Protein AF-A0A7V9KEB2-F1 (afdb_monomer)

Mean predicted aligned error: 4.87 Å

Structure (mmCIF, N/CA/C/O backbone):
data_AF-A0A7V9KEB2-F1
#
_entry.id   AF-A0A7V9KEB2-F1
#
loop_
_atom_site.group_PDB
_atom_site.id
_atom_site.type_symbol
_atom_site.label_atom_id
_atom_site.label_alt_id
_atom_site.label_comp_id
_atom_site.label_asym_id
_atom_site.label_entity_id
_atom_site.label_seq_id
_atom_site.pdbx_PDB_ins_code
_atom_site.Cartn_x
_atom_site.Cartn_y
_atom_site.Cartn_z
_atom_site.occupancy
_atom_site.B_iso_or_equiv
_atom_site.auth_seq_id
_atom_site.auth_comp_id
_atom_site.auth_asym_id
_atom_site.auth_atom_id
_atom_site.pdbx_PDB_model_num
ATOM 1 N N . GLU A 1 1 ? 13.782 22.027 -12.013 1.00 59.22 1 GLU A N 1
ATOM 2 C CA . GLU A 1 1 ? 15.088 21.440 -11.642 1.00 59.22 1 GLU A CA 1
ATOM 3 C C . GLU A 1 1 ? 15.335 20.198 -12.502 1.00 59.22 1 GLU A C 1
ATOM 5 O O . GLU A 1 1 ? 14.365 19.524 -12.833 1.00 59.22 1 GLU A O 1
ATOM 10 N N . ARG A 1 2 ? 16.565 19.934 -12.967 1.00 80.44 2 ARG A N 1
ATOM 11 C CA . ARG A 1 2 ? 16.878 18.782 -13.841 1.00 80.44 2 ARG A CA 1
ATOM 12 C C . ARG A 1 2 ? 17.439 17.639 -12.989 1.00 80.44 2 ARG A C 1
ATOM 14 O O . ARG A 1 2 ? 18.414 17.847 -12.279 1.00 80.44 2 ARG A O 1
ATOM 21 N N . VAL A 1 3 ? 16.846 16.445 -13.081 1.00 88.69 3 VAL A N 1
ATOM 22 C CA . VAL A 1 3 ? 17.313 15.244 -12.361 1.00 88.69 3 VAL A CA 1
ATOM 23 C C . VAL A 1 3 ? 18.681 14.809 -12.894 1.00 88.69 3 VAL A C 1
ATOM 25 O O . VAL A 1 3 ? 18.835 14.612 -14.102 1.00 88.69 3 VAL A O 1
ATOM 28 N N . VAL A 1 4 ? 19.654 14.640 -11.995 1.00 90.44 4 VAL A N 1
ATOM 29 C CA . VAL A 1 4 ? 21.016 14.179 -12.307 1.00 90.44 4 VAL A CA 1
ATOM 30 C C . VAL A 1 4 ? 21.112 12.658 -12.101 1.00 90.44 4 VAL A C 1
ATOM 32 O O . VAL A 1 4 ? 20.877 12.196 -10.984 1.00 90.44 4 VAL A O 1
ATOM 35 N N . PRO A 1 5 ? 21.478 11.860 -13.126 1.00 91.25 5 PRO A N 1
ATOM 36 C CA . PRO A 1 5 ? 21.640 10.406 -13.000 1.00 91.25 5 PRO A CA 1
ATOM 37 C C . PRO A 1 5 ? 22.916 9.986 -12.244 1.00 91.25 5 PRO A C 1
ATOM 39 O O . PRO A 1 5 ? 23.870 9.477 -12.826 1.00 91.25 5 PRO A O 1
ATOM 42 N N . ALA A 1 6 ? 22.949 10.213 -10.929 1.00 89.81 6 ALA A N 1
ATOM 43 C CA . ALA A 1 6 ? 24.150 10.037 -10.103 1.00 89.81 6 ALA A CA 1
ATOM 44 C C . ALA A 1 6 ? 24.626 8.577 -9.943 1.00 89.81 6 ALA A C 1
ATOM 46 O O . ALA A 1 6 ? 25.794 8.352 -9.642 1.00 89.81 6 ALA A O 1
ATOM 47 N N . ALA A 1 7 ? 23.742 7.596 -10.147 1.00 89.25 7 ALA A N 1
ATOM 48 C CA . ALA A 1 7 ? 24.037 6.167 -9.990 1.00 89.25 7 ALA A CA 1
ATOM 49 C C . ALA A 1 7 ? 23.917 5.369 -11.304 1.00 89.25 7 ALA A C 1
ATOM 51 O O . ALA A 1 7 ? 23.811 4.147 -11.273 1.00 89.25 7 ALA A O 1
ATOM 52 N N . ALA A 1 8 ? 23.902 6.039 -12.460 1.00 88.06 8 ALA A N 1
ATOM 53 C CA . ALA A 1 8 ? 23.670 5.388 -13.747 1.00 88.06 8 ALA A CA 1
ATOM 54 C C . ALA A 1 8 ? 24.763 4.352 -14.087 1.00 88.06 8 ALA A C 1
ATOM 56 O O . ALA A 1 8 ? 25.954 4.667 -14.108 1.00 88.06 8 ALA A O 1
ATOM 57 N N . GLY A 1 9 ? 24.344 3.115 -14.375 1.00 88.31 9 GLY A N 1
ATOM 58 C CA . GLY A 1 9 ? 25.219 2.026 -14.829 1.00 88.31 9 GLY A CA 1
ATOM 59 C C . GLY A 1 9 ? 25.141 1.784 -16.340 1.00 88.31 9 GLY A C 1
ATOM 60 O O . GLY A 1 9 ? 24.475 2.514 -17.067 1.00 88.31 9 GLY A O 1
ATOM 61 N N . TRP A 1 10 ? 25.761 0.705 -16.830 1.00 90.50 10 TRP A N 1
ATOM 62 C CA . TRP A 1 10 ? 25.698 0.306 -18.251 1.00 90.50 10 TRP A CA 1
ATOM 63 C C . TRP A 1 10 ? 24.259 0.139 -18.775 1.00 90.50 10 TRP A C 1
ATOM 65 O O . TRP A 1 10 ? 23.988 0.408 -19.940 1.00 90.50 10 TRP A O 1
ATOM 75 N N . TYR A 1 11 ? 23.319 -0.250 -17.909 1.00 92.19 11 TYR A N 1
ATOM 76 C CA . TYR A 1 11 ? 21.907 -0.410 -18.262 1.00 92.19 11 TYR A CA 1
ATOM 77 C C . TYR A 1 11 ? 21.194 0.924 -18.554 1.00 92.19 11 TYR A C 1
ATOM 79 O O . TYR A 1 11 ? 20.233 0.965 -19.319 1.00 92.19 11 TYR A O 1
ATOM 87 N N . ALA A 1 12 ? 21.711 2.034 -18.018 1.00 94.00 12 ALA A N 1
ATOM 88 C CA . ALA A 1 12 ? 21.236 3.380 -18.329 1.00 94.00 12 ALA A CA 1
ATOM 89 C C . ALA A 1 12 ? 21.737 3.907 -19.682 1.00 94.00 12 ALA A C 1
ATOM 91 O O . ALA A 1 12 ? 21.352 5.007 -20.093 1.00 94.00 12 ALA A O 1
ATOM 92 N N . ALA A 1 13 ? 22.595 3.158 -20.383 1.00 93.38 13 ALA A N 1
ATOM 93 C CA . ALA A 1 13 ? 23.071 3.540 -21.702 1.00 93.38 13 ALA A CA 1
ATOM 94 C C . ALA A 1 13 ? 21.925 3.603 -22.730 1.00 93.38 13 ALA A C 1
ATOM 96 O O . ALA A 1 13 ? 20.926 2.878 -22.660 1.00 93.38 13 ALA A O 1
ATOM 97 N N . GLN A 1 14 ? 22.102 4.457 -23.739 1.00 93.88 14 GLN A N 1
ATOM 98 C CA . GLN A 1 14 ? 21.225 4.517 -24.907 1.00 93.88 14 GLN A CA 1
ATOM 99 C C . GLN A 1 14 ? 21.149 3.144 -25.589 1.00 93.88 14 GLN A C 1
ATOM 101 O O . GLN A 1 14 ? 20.055 2.675 -25.897 1.00 93.88 14 GLN A O 1
ATOM 106 N N . ASP A 1 15 ? 22.303 2.495 -25.750 1.00 91.69 15 ASP A N 1
ATOM 107 C CA . ASP A 1 15 ? 22.434 1.098 -26.155 1.00 91.69 15 ASP A CA 1
ATOM 108 C C . ASP A 1 15 ? 23.078 0.310 -25.010 1.00 91.69 15 ASP A C 1
ATOM 110 O O . ASP A 1 15 ? 24.263 0.465 -24.707 1.00 91.69 15 ASP A O 1
ATOM 114 N N . VAL A 1 16 ? 22.255 -0.518 -24.374 1.00 90.88 16 VAL A N 1
ATOM 115 C CA . VAL A 1 16 ? 22.571 -1.286 -23.169 1.00 90.88 16 VAL A CA 1
ATOM 116 C C . VAL A 1 16 ? 23.782 -2.205 -23.386 1.00 90.88 16 VAL A C 1
ATOM 118 O O . VAL A 1 16 ? 24.711 -2.204 -22.584 1.00 90.88 16 VAL A O 1
ATOM 121 N N . HIS A 1 17 ? 23.833 -2.939 -24.499 1.00 89.75 17 HIS A N 1
ATOM 122 C CA . HIS A 1 17 ? 24.892 -3.925 -24.751 1.00 89.75 17 HIS A CA 1
ATOM 123 C C . HIS A 1 17 ? 26.141 -3.321 -25.406 1.00 89.75 17 HIS A C 1
ATOM 125 O O . HIS A 1 17 ? 27.198 -3.949 -25.422 1.00 89.75 17 HIS A O 1
ATOM 131 N N . ARG A 1 18 ? 26.056 -2.088 -25.921 1.00 88.81 18 ARG A N 1
ATOM 132 C CA . ARG A 1 18 ? 27.229 -1.321 -26.381 1.00 88.81 18 ARG A CA 1
ATOM 133 C C . ARG A 1 18 ? 27.806 -0.390 -25.314 1.00 88.81 18 ARG A C 1
ATOM 135 O O . ARG A 1 18 ? 28.886 0.159 -25.513 1.00 88.81 18 ARG A O 1
ATOM 142 N N . GLY A 1 19 ? 27.108 -0.214 -24.192 1.00 86.06 19 GLY A N 1
ATOM 143 C CA . GLY A 1 19 ? 27.476 0.689 -23.099 1.00 86.06 19 GLY A CA 1
ATOM 144 C C . GLY A 1 19 ? 28.437 0.114 -22.055 1.00 86.06 19 GLY A C 1
ATOM 145 O O . GLY A 1 19 ? 28.686 0.780 -21.055 1.00 86.06 19 GLY A O 1
ATOM 146 N N . TYR A 1 20 ? 28.964 -1.100 -22.247 1.00 87.69 20 TYR A N 1
ATOM 147 C CA . TYR A 1 20 ? 29.818 -1.766 -21.253 1.00 87.69 20 TYR A CA 1
ATOM 148 C C . TYR A 1 20 ? 31.171 -1.088 -21.030 1.00 87.69 20 TYR A C 1
ATOM 150 O O . TYR A 1 20 ? 31.698 -1.120 -19.920 1.00 87.69 20 TYR A O 1
ATOM 158 N N . PHE A 1 21 ? 31.745 -0.500 -22.081 1.00 86.12 21 PHE A N 1
ATOM 159 C CA . PHE A 1 21 ? 33.124 -0.020 -22.074 1.00 86.12 21 PHE A CA 1
ATOM 160 C C . PHE A 1 21 ? 33.250 1.357 -22.728 1.00 86.12 21 PHE A C 1
ATOM 162 O O . PHE A 1 21 ? 32.509 1.693 -23.651 1.00 86.12 21 PHE A O 1
ATOM 169 N N . GLY A 1 22 ? 34.268 2.104 -22.294 1.00 81.56 22 GLY A N 1
ATOM 170 C CA . GLY A 1 22 ? 34.680 3.368 -22.902 1.00 81.56 22 GLY A CA 1
ATOM 171 C C . GLY A 1 22 ? 33.894 4.581 -22.384 1.00 81.56 22 GLY A C 1
ATOM 172 O O . GLY A 1 22 ? 32.684 4.662 -22.597 1.00 81.56 22 GLY A O 1
ATOM 173 N N . PRO A 1 23 ? 34.552 5.553 -21.726 1.00 85.00 23 PRO A N 1
ATOM 174 C CA . PRO A 1 23 ? 33.911 6.818 -21.394 1.00 85.00 23 PRO A CA 1
ATOM 175 C C . PRO A 1 23 ? 33.732 7.714 -22.641 1.00 85.00 23 PRO A C 1
ATOM 177 O O . PRO A 1 23 ? 34.499 7.594 -23.600 1.00 85.00 23 PRO A O 1
ATOM 180 N N . PRO A 1 24 ? 32.774 8.660 -22.617 1.00 86.81 24 PRO A N 1
ATOM 181 C CA . PRO A 1 24 ? 31.745 8.836 -21.589 1.00 86.81 24 PRO A CA 1
ATOM 182 C C . PRO A 1 24 ? 30.557 7.874 -21.783 1.00 86.81 24 PRO A C 1
ATOM 184 O O . PRO A 1 24 ? 30.235 7.476 -22.905 1.00 86.81 24 PRO A O 1
ATOM 187 N N . LEU A 1 25 ? 29.852 7.552 -20.691 1.00 87.94 25 LEU A N 1
ATOM 188 C CA . LEU A 1 25 ? 28.589 6.814 -20.760 1.00 87.94 25 LEU A CA 1
ATOM 189 C C . LEU A 1 25 ? 27.542 7.656 -21.506 1.00 87.94 25 LEU A C 1
ATOM 191 O O . LEU A 1 25 ? 27.142 8.730 -21.058 1.00 87.94 25 LEU A O 1
ATOM 195 N N . ARG A 1 26 ? 27.091 7.157 -22.658 1.00 92.12 26 ARG A N 1
ATOM 196 C CA . ARG A 1 26 ? 26.028 7.771 -23.462 1.00 92.12 26 ARG A CA 1
ATOM 197 C C . ARG A 1 26 ? 24.681 7.320 -22.914 1.00 92.12 26 ARG A C 1
ATOM 199 O O . ARG A 1 26 ? 24.209 6.246 -23.273 1.00 92.12 26 ARG A O 1
ATOM 206 N N . LEU A 1 27 ? 24.120 8.112 -22.005 1.00 93.19 27 LEU A N 1
ATOM 207 C CA . LEU A 1 27 ? 22.851 7.825 -21.336 1.00 93.19 27 LEU A CA 1
ATOM 208 C C . LEU A 1 27 ? 21.664 7.825 -22.305 1.00 93.19 27 LEU A C 1
ATOM 210 O O . LEU A 1 27 ? 21.682 8.525 -23.317 1.00 93.19 27 LEU A O 1
ATOM 214 N N . ALA A 1 28 ? 20.627 7.061 -21.965 1.00 94.44 28 ALA A N 1
ATOM 215 C CA . ALA A 1 28 ? 19.370 7.051 -22.699 1.00 94.44 28 ALA A CA 1
ATOM 216 C C . ALA A 1 28 ? 18.678 8.434 -22.700 1.00 94.44 28 ALA A C 1
ATOM 218 O O . ALA A 1 28 ? 18.780 9.194 -21.735 1.00 94.44 28 ALA A O 1
ATOM 219 N N . SER A 1 29 ? 17.925 8.760 -23.757 1.00 93.06 29 SER A N 1
ATOM 220 C CA . SER A 1 29 ? 17.073 9.966 -23.780 1.00 93.06 29 SER A CA 1
ATOM 221 C C . SER A 1 29 ? 15.927 9.894 -22.763 1.00 93.06 29 SER A C 1
ATOM 223 O O . SER A 1 29 ? 15.557 10.906 -22.164 1.00 93.06 29 SER A O 1
ATOM 225 N N . GLU A 1 30 ? 15.415 8.686 -22.519 1.00 91.94 30 GLU A N 1
ATOM 226 C CA . GLU A 1 30 ? 14.245 8.424 -21.677 1.00 91.94 30 GLU A CA 1
ATOM 227 C C . GLU A 1 30 ? 14.593 8.190 -20.202 1.00 91.94 30 GLU A C 1
ATOM 229 O O . GLU A 1 30 ? 15.753 8.261 -19.787 1.00 91.94 30 GLU A O 1
ATOM 234 N N . ALA A 1 31 ? 13.573 7.887 -19.393 1.00 92.38 31 ALA A N 1
ATOM 235 C CA . ALA A 1 31 ? 13.703 7.613 -17.962 1.00 92.38 31 ALA A CA 1
ATOM 236 C C . ALA A 1 31 ? 14.736 6.520 -17.629 1.00 92.38 31 ALA A C 1
ATOM 238 O O . ALA A 1 31 ? 15.370 6.617 -16.582 1.00 92.38 31 ALA A O 1
ATOM 239 N N . ARG A 1 32 ? 15.000 5.573 -18.550 1.00 91.38 32 ARG A N 1
ATOM 240 C CA . ARG A 1 32 ? 16.042 4.537 -18.402 1.00 91.38 32 ARG A CA 1
ATOM 241 C C . ARG A 1 32 ? 17.419 5.103 -18.054 1.00 91.38 32 ARG A C 1
ATOM 243 O O . ARG A 1 32 ? 18.216 4.413 -17.436 1.00 91.38 32 ARG A O 1
ATOM 250 N N . ARG A 1 33 ? 17.715 6.372 -18.366 1.00 93.50 33 ARG A N 1
ATOM 251 C CA . ARG A 1 33 ? 18.962 7.021 -17.919 1.00 93.50 33 ARG A CA 1
ATOM 252 C C . ARG A 1 33 ? 19.163 7.011 -16.401 1.00 93.50 33 ARG A C 1
ATOM 254 O O . ARG A 1 33 ? 20.279 7.245 -15.957 1.00 93.50 33 ARG A O 1
ATOM 261 N N . LEU A 1 34 ? 18.092 6.821 -15.630 1.00 92.12 34 LEU A N 1
ATOM 262 C CA . LEU A 1 34 ? 18.091 6.739 -14.170 1.00 92.12 34 LEU A CA 1
ATOM 263 C C . LEU A 1 34 ? 18.229 5.297 -13.656 1.00 92.12 34 LEU A C 1
ATOM 265 O O . LEU A 1 34 ? 18.380 5.110 -12.450 1.00 92.12 34 LEU A O 1
ATOM 269 N N . ASP A 1 35 ? 18.189 4.298 -14.540 1.00 90.75 35 ASP A N 1
ATOM 270 C CA . ASP A 1 35 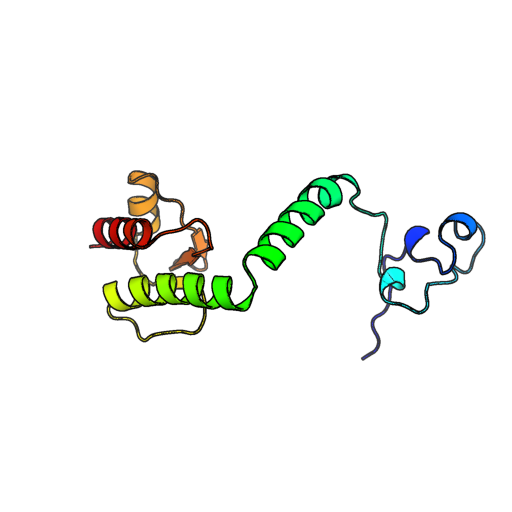? 18.243 2.895 -14.149 1.00 90.75 35 ASP A CA 1
ATOM 271 C C . ASP A 1 35 ? 19.661 2.467 -13.751 1.00 90.75 35 ASP A C 1
ATOM 273 O O . ASP A 1 35 ? 20.685 2.883 -14.303 1.00 90.75 35 ASP A O 1
ATOM 277 N N . THR A 1 36 ? 19.717 1.565 -12.783 1.00 87.88 36 THR A N 1
ATOM 278 C CA . THR A 1 36 ? 20.908 0.778 -12.461 1.00 87.88 36 THR A CA 1
ATOM 279 C C . THR A 1 36 ? 20.770 -0.606 -13.104 1.00 87.88 36 THR A C 1
ATOM 281 O O . THR A 1 36 ? 20.046 -0.778 -14.084 1.00 87.88 36 THR A O 1
ATOM 284 N N . SER A 1 37 ? 21.461 -1.624 -12.585 1.00 84.25 37 SER A N 1
ATOM 285 C CA . SER A 1 37 ? 21.156 -3.002 -12.977 1.00 84.25 37 SER A CA 1
ATOM 286 C C . SER A 1 37 ? 19.706 -3.350 -12.602 1.00 84.25 37 SER A C 1
ATOM 288 O O . SER A 1 37 ? 19.314 -3.097 -11.461 1.00 84.25 37 SER A O 1
ATOM 290 N N . PRO A 1 38 ? 18.921 -3.988 -13.487 1.00 83.06 38 PRO A N 1
ATOM 291 C CA . PRO A 1 38 ? 17.557 -4.381 -13.161 1.00 83.06 38 PRO A CA 1
ATOM 292 C C . PRO A 1 38 ? 17.509 -5.357 -11.988 1.00 83.06 38 PRO A C 1
ATOM 294 O O . PRO A 1 38 ? 18.314 -6.288 -11.896 1.00 83.06 38 PRO A O 1
ATOM 297 N N . ALA A 1 39 ? 16.505 -5.193 -11.131 1.00 88.25 39 ALA A N 1
ATOM 298 C CA . ALA A 1 39 ? 16.152 -6.164 -10.102 1.00 88.25 39 ALA A CA 1
ATOM 299 C C . ALA A 1 39 ? 15.378 -7.339 -10.730 1.00 88.25 39 ALA A C 1
ATOM 301 O O . ALA A 1 39 ? 14.180 -7.494 -10.508 1.00 88.25 39 ALA A O 1
ATOM 302 N N . TRP A 1 40 ? 16.051 -8.135 -11.570 1.00 87.19 40 TRP A N 1
ATOM 303 C CA . TRP A 1 40 ? 15.441 -9.171 -12.421 1.00 87.19 40 TRP A CA 1
ATOM 304 C C . TRP A 1 40 ? 14.446 -10.079 -11.690 1.00 87.19 40 TRP A C 1
ATOM 306 O O . TRP A 1 40 ? 13.346 -10.302 -12.184 1.00 87.19 40 TRP A O 1
ATOM 316 N N . PHE A 1 41 ? 14.798 -10.558 -10.494 1.00 91.00 41 PHE A N 1
ATOM 317 C CA . PHE A 1 41 ? 13.924 -11.443 -9.719 1.00 91.00 41 PHE A CA 1
ATOM 318 C C . PHE A 1 41 ? 12.671 -10.741 -9.185 1.00 91.00 41 PHE A C 1
ATOM 320 O O . PHE A 1 41 ? 11.616 -11.365 -9.117 1.00 91.00 41 PHE A O 1
ATOM 327 N N . SER A 1 42 ? 12.748 -9.446 -8.869 1.00 93.06 42 SER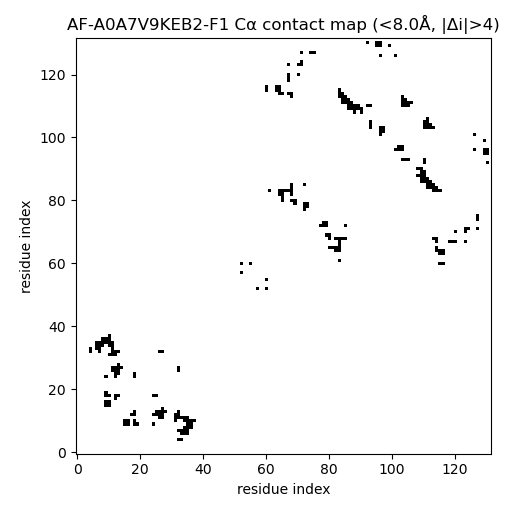 A N 1
ATOM 328 C CA . SER A 1 42 ? 11.579 -8.675 -8.436 1.00 93.06 42 SER A CA 1
ATOM 329 C C . SER A 1 42 ? 10.546 -8.559 -9.556 1.00 93.06 42 SER A C 1
ATOM 331 O O . SER A 1 42 ? 9.351 -8.676 -9.303 1.00 93.06 42 SER A O 1
ATOM 333 N N . TRP A 1 43 ? 10.994 -8.410 -10.808 1.00 90.69 43 TRP A N 1
ATOM 334 C CA . TRP A 1 43 ? 10.101 -8.279 -11.963 1.00 90.69 43 TRP A CA 1
ATOM 335 C C . TRP A 1 43 ? 9.220 -9.506 -12.207 1.00 90.69 43 TRP A C 1
ATOM 337 O O . TRP A 1 43 ? 8.093 -9.348 -12.675 1.00 90.69 43 TRP A O 1
ATOM 347 N N . VAL A 1 44 ? 9.691 -10.701 -11.834 1.00 93.75 44 VAL A N 1
ATOM 348 C CA . VAL A 1 44 ? 8.916 -11.948 -11.948 1.00 93.75 44 VAL A CA 1
ATOM 349 C C . VAL A 1 44 ? 7.649 -11.897 -11.089 1.00 93.75 44 VAL A C 1
ATOM 351 O O . VAL A 1 44 ? 6.610 -12.389 -11.515 1.00 93.75 44 VAL A O 1
ATOM 354 N N . GLY A 1 45 ? 7.713 -11.277 -9.906 1.00 94.44 45 GLY A N 1
ATOM 355 C CA . GLY A 1 45 ? 6.542 -11.062 -9.051 1.00 94.44 45 GLY A CA 1
ATOM 356 C C . GLY A 1 45 ? 5.737 -9.819 -9.435 1.00 94.44 45 GLY A C 1
ATOM 357 O O . GLY A 1 45 ? 4.510 -9.837 -9.377 1.00 94.44 45 GLY A O 1
ATOM 358 N N . THR A 1 46 ? 6.412 -8.746 -9.861 1.00 95.88 46 THR A N 1
ATOM 359 C CA . THR A 1 46 ? 5.759 -7.469 -10.186 1.00 95.88 46 THR A CA 1
ATOM 360 C C . THR A 1 46 ? 4.809 -7.579 -11.376 1.00 95.88 46 THR A C 1
ATOM 362 O O . THR A 1 46 ? 3.701 -7.059 -11.298 1.00 95.88 46 THR A O 1
ATOM 365 N N . ALA A 1 47 ? 5.208 -8.245 -12.465 1.00 95.62 47 ALA A N 1
ATOM 366 C CA . ALA A 1 47 ? 4.382 -8.340 -13.672 1.00 95.62 47 ALA A CA 1
ATOM 367 C C . ALA A 1 47 ? 2.980 -8.943 -13.411 1.00 95.62 47 ALA A C 1
ATOM 369 O O . ALA A 1 47 ? 1.996 -8.241 -13.646 1.00 95.62 47 ALA A O 1
ATOM 370 N N . PRO A 1 48 ? 2.839 -10.162 -12.846 1.00 96.81 48 PRO A N 1
ATOM 371 C CA . PRO A 1 48 ? 1.517 -10.731 -12.570 1.00 96.81 48 PRO A CA 1
ATOM 372 C C . PRO A 1 48 ? 0.734 -9.968 -11.489 1.00 96.81 48 PRO A C 1
ATOM 374 O O . PRO A 1 48 ? -0.497 -9.956 -11.519 1.00 96.81 48 PRO A O 1
ATOM 377 N N . ALA A 1 49 ? 1.414 -9.311 -10.540 1.00 96.38 49 ALA A N 1
ATOM 378 C CA . ALA A 1 49 ? 0.752 -8.456 -9.555 1.00 96.38 49 ALA A CA 1
ATOM 379 C C . ALA A 1 49 ? 0.113 -7.222 -10.215 1.00 96.38 49 ALA A C 1
ATOM 381 O O . ALA A 1 49 ? -1.039 -6.903 -9.924 1.00 96.38 49 ALA A O 1
ATOM 382 N N . LEU A 1 50 ? 0.820 -6.568 -11.144 1.00 97.50 50 LEU A N 1
ATOM 383 C CA . LEU A 1 50 ? 0.273 -5.455 -11.923 1.00 97.50 50 LEU A CA 1
ATOM 384 C C . LEU A 1 50 ? -0.873 -5.912 -12.828 1.00 97.50 50 LEU A C 1
ATOM 386 O O . LEU A 1 50 ? -1.892 -5.236 -12.888 1.00 97.50 50 LEU A O 1
ATOM 390 N N . GLU A 1 51 ? -0.767 -7.081 -13.463 1.00 97.94 51 GLU A N 1
ATOM 391 C CA . GLU A 1 51 ? -1.876 -7.647 -14.240 1.00 97.94 51 GLU A CA 1
ATOM 392 C C . GLU A 1 51 ? -3.132 -7.870 -13.386 1.00 97.94 51 GLU A C 1
ATOM 394 O O . GLU A 1 51 ? -4.244 -7.650 -13.860 1.00 97.94 51 GLU A O 1
ATOM 399 N N . LEU A 1 52 ? -2.987 -8.303 -12.128 1.00 97.81 52 LEU A N 1
ATOM 400 C CA . LEU A 1 52 ? -4.120 -8.426 -11.210 1.00 97.81 52 LEU A CA 1
ATOM 401 C C . LEU A 1 52 ? -4.732 -7.060 -10.880 1.00 97.81 52 LEU A C 1
ATOM 403 O O . LEU A 1 52 ? -5.953 -6.923 -10.947 1.00 97.81 52 LEU A O 1
ATOM 407 N N . VAL A 1 53 ? -3.901 -6.066 -10.556 1.00 97.94 53 VAL A N 1
ATOM 408 C CA . VAL A 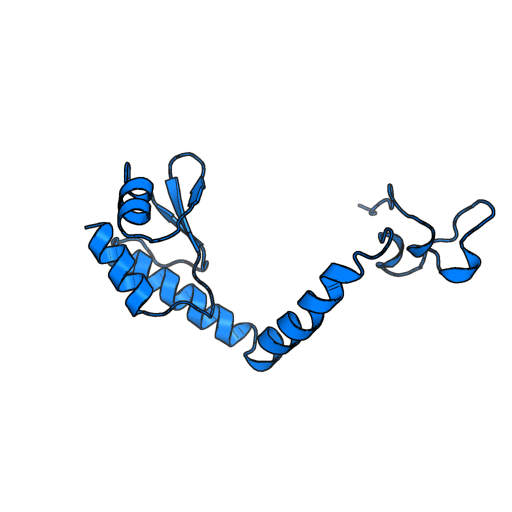1 53 ? -4.350 -4.693 -10.273 1.00 97.94 53 VAL A CA 1
ATOM 409 C C . VAL A 1 53 ? -5.091 -4.100 -11.473 1.00 97.94 53 VAL A C 1
ATOM 411 O O . VAL A 1 53 ? -6.167 -3.541 -11.293 1.00 97.94 53 VAL A O 1
ATOM 414 N N . GLU A 1 54 ? -4.576 -4.278 -12.690 1.00 98.06 54 GLU A N 1
ATOM 415 C CA . GLU A 1 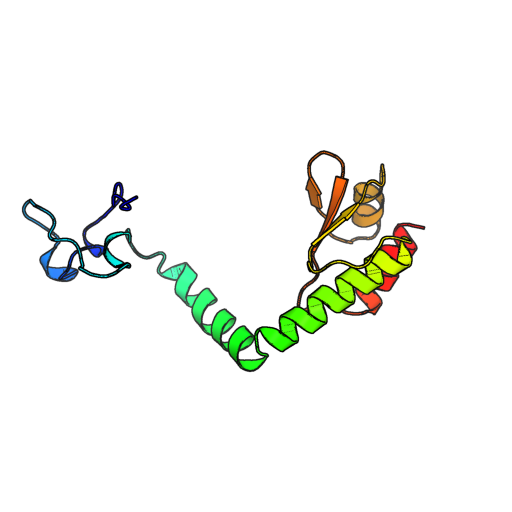54 ? -5.221 -3.822 -13.929 1.00 98.06 54 GLU A CA 1
ATOM 416 C C . GLU A 1 54 ? -6.546 -4.550 -14.200 1.00 98.06 54 GLU A C 1
ATOM 418 O O . GLU A 1 54 ? -7.524 -3.920 -14.594 1.00 98.06 54 GLU A O 1
ATOM 423 N N . ARG A 1 55 ? -6.619 -5.867 -13.943 1.00 98.38 55 ARG A N 1
ATOM 424 C CA . ARG A 1 55 ? -7.869 -6.635 -14.100 1.00 98.38 55 ARG A CA 1
ATOM 425 C C . ARG A 1 55 ? -8.969 -6.195 -13.134 1.00 98.38 55 ARG A C 1
ATOM 427 O O . ARG A 1 55 ? -10.132 -6.213 -13.523 1.00 98.38 55 ARG A O 1
ATOM 434 N N . ILE A 1 56 ? -8.623 -5.869 -11.888 1.00 98.25 56 ILE A N 1
ATOM 435 C CA . ILE A 1 56 ? -9.589 -5.367 -10.894 1.00 98.25 56 ILE A CA 1
ATOM 436 C C . ILE A 1 56 ? -9.927 -3.896 -11.185 1.00 98.25 56 ILE A C 1
ATOM 438 O O . ILE A 1 56 ? -11.085 -3.494 -11.110 1.00 98.25 56 ILE A O 1
ATOM 442 N N . GLY A 1 57 ? -8.916 -3.109 -11.553 1.00 98.31 57 GLY A N 1
ATOM 443 C CA . GLY A 1 57 ? -9.007 -1.684 -11.834 1.00 98.31 57 GLY A CA 1
ATOM 444 C C . GLY A 1 57 ? -8.661 -0.817 -10.621 1.00 98.31 57 GLY A C 1
ATOM 445 O O . GLY A 1 57 ? -9.212 -0.977 -9.532 1.00 98.31 57 GLY A O 1
ATOM 446 N N . VAL A 1 58 ? -7.784 0.171 -10.833 1.00 98.00 58 VAL A N 1
ATOM 447 C CA . VAL A 1 58 ? -7.361 1.135 -9.797 1.00 98.00 58 VAL A CA 1
ATOM 448 C C . VAL A 1 58 ? -8.542 1.873 -9.139 1.00 98.00 58 VAL A C 1
ATOM 450 O O . VAL A 1 58 ? -8.529 1.986 -7.914 1.00 98.00 58 VAL A O 1
ATOM 453 N N . PRO A 1 59 ? -9.581 2.339 -9.870 1.00 98.25 59 PRO A N 1
ATOM 454 C CA . PRO A 1 59 ? -10.722 3.008 -9.241 1.00 98.25 59 PRO A CA 1
ATOM 455 C C . PRO A 1 59 ? -11.516 2.101 -8.293 1.00 98.25 59 PRO A C 1
ATOM 457 O O . PRO A 1 59 ? -11.894 2.548 -7.215 1.00 98.25 59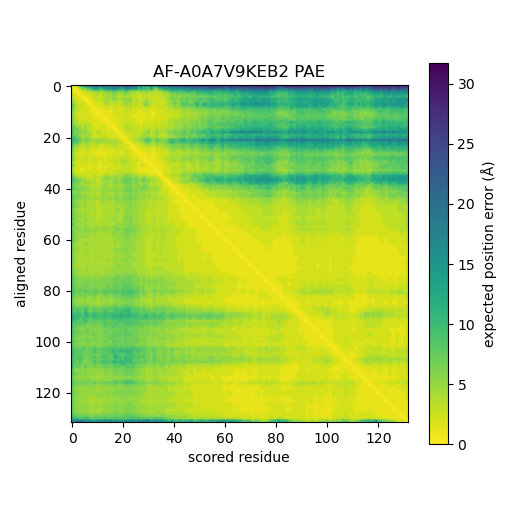 PRO A O 1
ATOM 460 N N . ALA A 1 60 ? -11.718 0.832 -8.663 1.00 98.44 60 ALA A N 1
ATOM 461 C CA . ALA A 1 60 ? -12.453 -0.129 -7.843 1.00 98.44 60 ALA A CA 1
ATOM 462 C C . ALA A 1 60 ? -11.685 -0.481 -6.560 1.00 98.44 60 ALA A C 1
ATOM 464 O O . ALA A 1 60 ? -12.266 -0.503 -5.478 1.00 98.44 60 ALA A O 1
ATOM 465 N N . ILE A 1 61 ? -10.364 -0.683 -6.668 1.00 98.50 61 ILE A N 1
ATOM 466 C CA . ILE A 1 61 ? -9.485 -0.887 -5.505 1.00 98.50 61 ILE A CA 1
ATOM 467 C C . ILE A 1 61 ? -9.539 0.332 -4.580 1.00 98.50 61 ILE A C 1
ATOM 469 O O . ILE A 1 61 ? -9.709 0.183 -3.376 1.00 98.50 61 ILE A O 1
ATOM 473 N N . HIS A 1 62 ? -9.437 1.542 -5.135 1.00 98.38 62 HIS A N 1
ATOM 474 C CA . HIS A 1 62 ? -9.496 2.771 -4.349 1.00 98.38 62 HIS A CA 1
ATOM 475 C C . HIS A 1 62 ? -10.826 2.916 -3.596 1.00 98.38 62 HIS A C 1
ATOM 477 O O . HIS A 1 62 ? -10.819 3.229 -2.407 1.00 98.38 62 HIS A O 1
ATOM 483 N N . GLU A 1 63 ? -11.959 2.704 -4.271 1.00 98.50 63 GLU A N 1
ATOM 484 C CA . GLU A 1 63 ? -13.286 2.780 -3.650 1.00 98.50 63 GLU A CA 1
ATOM 485 C C . GLU A 1 63 ? -13.431 1.780 -2.497 1.00 98.50 63 GLU A C 1
ATOM 487 O O . GLU A 1 63 ? -13.848 2.170 -1.405 1.00 98.50 63 GLU A O 1
ATOM 492 N N . HIS A 1 64 ? -13.018 0.527 -2.710 1.00 98.69 64 HIS A N 1
ATOM 493 C CA . HIS A 1 64 ? -13.034 -0.522 -1.688 1.00 98.69 64 HIS A CA 1
ATOM 494 C C . HIS A 1 64 ? -12.151 -0.168 -0.487 1.00 98.69 64 HIS A C 1
ATOM 496 O O . HIS A 1 64 ? -12.626 -0.101 0.646 1.00 98.69 64 HIS A O 1
ATOM 502 N N . ASP A 1 65 ? -10.876 0.132 -0.733 1.00 98.81 65 ASP A N 1
ATOM 503 C CA . ASP A 1 65 ? -9.881 0.363 0.315 1.00 98.81 65 ASP A CA 1
ATOM 504 C C . ASP A 1 65 ? -10.227 1.602 1.168 1.00 98.81 65 ASP A C 1
ATOM 506 O O . ASP A 1 65 ? -10.108 1.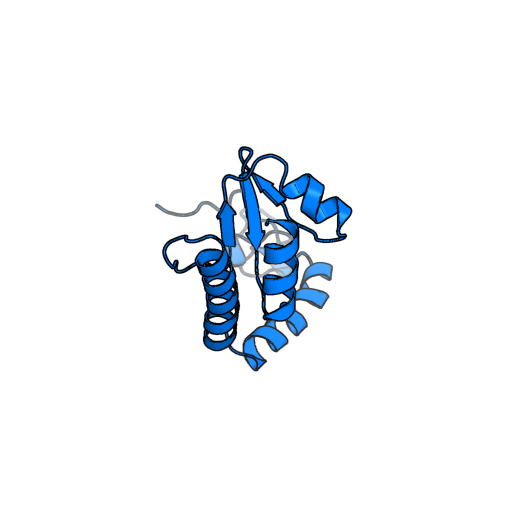585 2.399 1.00 98.81 65 ASP A O 1
ATOM 510 N N . VAL A 1 66 ? -10.698 2.684 0.533 1.00 98.75 66 VAL A N 1
ATOM 511 C CA . VAL A 1 66 ? -11.170 3.894 1.229 1.00 98.75 66 VAL A CA 1
ATOM 512 C C . VAL A 1 66 ? -12.510 3.645 1.931 1.00 98.75 66 VAL A C 1
ATOM 514 O O . VAL A 1 66 ? -12.731 4.184 3.018 1.00 98.75 66 VAL A O 1
ATOM 517 N N . GLY A 1 67 ? -13.386 2.810 1.368 1.00 98.75 67 GLY A N 1
ATOM 518 C CA . GLY A 1 67 ? -14.628 2.367 2.002 1.00 98.75 67 GLY A CA 1
ATOM 5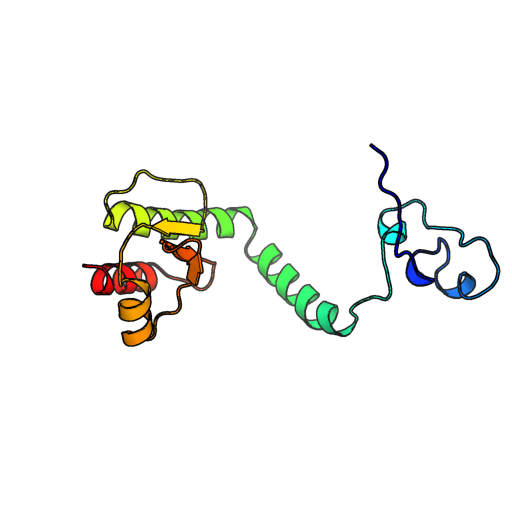19 C C . GLY A 1 67 ? -14.375 1.663 3.336 1.00 98.75 67 GLY A C 1
ATOM 520 O O . GLY A 1 67 ? -14.910 2.087 4.364 1.00 98.75 67 GLY A O 1
ATOM 521 N N . LEU A 1 68 ? -13.476 0.674 3.351 1.00 98.88 68 LEU A N 1
ATOM 522 C CA . LEU A 1 68 ? -13.053 -0.028 4.569 1.00 98.88 68 LEU A CA 1
ATOM 523 C C . LEU A 1 68 ? -12.431 0.926 5.596 1.00 98.88 68 LEU A C 1
ATOM 525 O O . LEU A 1 68 ? -12.777 0.902 6.782 1.00 98.88 68 LEU A O 1
ATOM 529 N N . ALA A 1 69 ? -11.551 1.824 5.145 1.00 98.81 69 ALA A N 1
ATOM 530 C CA . ALA A 1 69 ? -10.951 2.829 6.014 1.00 98.81 69 ALA A CA 1
ATOM 531 C C . ALA A 1 69 ? -12.004 3.748 6.644 1.00 98.81 69 ALA A C 1
ATOM 533 O O . ALA A 1 69 ? -11.920 4.055 7.834 1.00 98.81 69 ALA A O 1
ATOM 534 N N . ASN A 1 70 ? -13.010 4.167 5.879 1.00 98.75 70 ASN A N 1
ATOM 535 C CA . ASN A 1 70 ? -14.083 5.018 6.376 1.00 98.75 70 ASN A CA 1
ATOM 536 C C . ASN A 1 70 ? -15.062 4.274 7.290 1.00 98.75 70 ASN A C 1
ATOM 538 O O . ASN A 1 70 ? -15.509 4.872 8.267 1.00 98.75 70 ASN A O 1
ATOM 542 N N . ARG A 1 71 ? -15.316 2.976 7.072 1.00 98.69 71 ARG A N 1
ATOM 543 C CA . ARG A 1 71 ? -16.040 2.121 8.030 1.00 98.69 71 ARG A CA 1
ATOM 544 C C . ARG A 1 71 ? -15.312 2.069 9.374 1.00 98.69 71 ARG A C 1
ATOM 546 O O . ARG A 1 71 ? -15.913 2.332 10.413 1.00 98.69 71 ARG A O 1
ATOM 553 N N . PHE A 1 72 ? -14.000 1.826 9.351 1.00 98.56 72 PHE A N 1
ATOM 554 C CA . PHE A 1 72 ? -13.167 1.832 10.554 1.00 98.56 72 PHE A CA 1
ATOM 555 C C . PHE A 1 72 ? -13.177 3.198 11.260 1.00 98.56 72 PHE A C 1
ATOM 557 O O . PHE A 1 72 ? -13.318 3.274 12.479 1.00 98.56 72 PHE A O 1
ATOM 564 N N . ARG A 1 73 ? -13.061 4.296 10.500 1.00 98.50 73 ARG A N 1
ATOM 565 C CA . ARG A 1 73 ? -13.129 5.664 11.042 1.00 98.50 73 ARG A CA 1
ATOM 566 C C . ARG A 1 73 ? -14.482 5.951 11.680 1.00 98.50 73 ARG A C 1
ATOM 568 O O . ARG A 1 73 ? -14.503 6.478 12.787 1.00 98.50 73 ARG A O 1
ATOM 575 N N . ALA A 1 74 ? -15.578 5.562 11.033 1.00 98.38 74 ALA A N 1
ATOM 576 C CA . ALA A 1 74 ? -16.925 5.721 11.569 1.00 98.38 74 ALA A CA 1
ATOM 577 C C . ALA A 1 74 ? -17.107 4.954 12.888 1.00 98.38 74 ALA A C 1
ATOM 579 O O . ALA A 1 74 ? -17.627 5.521 13.844 1.00 98.38 74 ALA A O 1
ATOM 580 N N . GLY A 1 75 ? -16.600 3.718 12.978 1.00 97.81 75 GLY A N 1
ATOM 581 C CA . GLY A 1 75 ? -16.623 2.928 14.216 1.00 97.81 75 GLY A CA 1
ATOM 582 C C . GLY A 1 75 ? -15.829 3.539 15.380 1.00 97.81 75 GLY A C 1
ATOM 583 O O . GLY A 1 75 ? -16.076 3.204 16.533 1.00 97.81 75 GLY A O 1
ATOM 584 N N . LEU A 1 76 ? -14.902 4.458 15.094 1.00 96.69 76 LEU A N 1
ATOM 585 C CA . LEU A 1 76 ? -14.140 5.221 16.089 1.00 96.69 76 LEU A CA 1
ATOM 586 C C . LEU A 1 76 ? -14.602 6.682 16.221 1.00 96.69 76 LEU A C 1
ATOM 588 O O . LEU A 1 76 ? -13.889 7.485 16.822 1.00 96.69 76 LEU A O 1
ATOM 592 N N . GLU A 1 77 ? -15.751 7.034 15.638 1.00 97.06 77 GLU A N 1
ATOM 593 C CA . GLU A 1 77 ? -16.314 8.394 15.637 1.00 97.06 77 GLU A CA 1
ATOM 594 C C . GLU A 1 77 ? -15.370 9.454 15.032 1.00 97.06 77 GLU A C 1
ATOM 596 O O . GLU A 1 77 ? -15.356 10.624 15.417 1.00 97.06 77 GLU A O 1
ATOM 601 N N . LEU A 1 78 ? -14.561 9.050 14.052 1.00 96.81 78 LEU A N 1
ATOM 602 C CA . LEU A 1 78 ? -13.654 9.929 13.321 1.00 96.81 78 LEU A CA 1
ATOM 603 C C . LEU A 1 78 ? -14.322 10.454 12.036 1.00 96.81 78 LEU A C 1
ATOM 605 O O . LEU A 1 78 ? -15.058 9.713 11.381 1.00 96.81 78 LEU A O 1
ATOM 609 N N . PRO A 1 79 ? -14.019 11.693 11.595 1.00 97.88 79 PRO A N 1
ATOM 610 C CA . PRO A 1 79 ? -14.482 12.202 10.301 1.00 97.88 79 PRO A CA 1
ATOM 611 C C . PRO A 1 79 ? -14.020 11.304 9.155 1.00 97.88 79 PRO A C 1
ATOM 613 O O . PRO A 1 79 ? -12.924 10.754 9.243 1.00 97.88 79 PRO A O 1
ATOM 616 N N . ALA A 1 80 ? -14.774 11.204 8.061 1.00 98.06 80 ALA A N 1
ATOM 617 C CA . ALA A 1 80 ? -14.331 10.472 6.871 1.00 98.06 80 ALA A CA 1
ATOM 618 C C . ALA A 1 80 ? -13.025 11.053 6.282 1.00 98.06 80 ALA A C 1
ATOM 620 O O . ALA A 1 80 ? -12.678 12.211 6.525 1.00 98.06 80 ALA A O 1
ATOM 621 N N . GLY A 1 81 ? -12.291 10.240 5.526 1.00 97.38 81 GLY A N 1
ATOM 622 C CA . GLY A 1 81 ? -11.066 10.626 4.828 1.00 97.38 81 GLY A CA 1
ATOM 623 C C . GLY A 1 81 ? -10.975 10.026 3.424 1.00 97.38 81 GLY A C 1
ATOM 624 O O . GLY A 1 81 ? -11.848 9.274 2.994 1.00 97.38 81 GLY A O 1
ATOM 625 N N . ASP A 1 82 ? -9.891 10.359 2.730 1.00 97.44 82 ASP A N 1
ATOM 626 C CA . ASP A 1 82 ? -9.584 9.981 1.343 1.00 97.44 82 ASP A CA 1
ATOM 627 C C . ASP A 1 82 ? -8.392 9.009 1.244 1.00 97.44 82 ASP A C 1
ATOM 629 O O . ASP A 1 82 ? -7.757 8.875 0.201 1.00 97.44 82 ASP A O 1
ATOM 633 N N . SER A 1 83 ? -8.065 8.328 2.346 1.00 98.12 83 SER A N 1
ATOM 634 C CA . SER A 1 83 ? -6.930 7.412 2.430 1.00 98.12 83 SER A CA 1
ATOM 635 C C . SER A 1 83 ? -7.337 6.067 3.014 1.00 98.12 83 SER A C 1
ATOM 637 O O . SER A 1 83 ? -8.014 6.006 4.040 1.00 98.12 83 SER A O 1
ATOM 639 N N . ALA A 1 84 ? -6.816 4.994 2.417 1.00 98.25 84 ALA A N 1
ATOM 640 C CA . ALA A 1 84 ? -6.903 3.630 2.934 1.00 98.25 84 ALA A CA 1
ATOM 641 C C . ALA A 1 84 ? -6.072 3.396 4.216 1.00 98.25 84 ALA A C 1
ATOM 643 O O . ALA A 1 84 ? -6.102 2.318 4.812 1.00 98.25 84 ALA A O 1
ATOM 644 N N . ILE A 1 85 ? -5.282 4.388 4.643 1.00 98.44 85 ILE A N 1
ATOM 645 C CA . ILE A 1 85 ? -4.412 4.313 5.816 1.00 98.44 85 ILE A CA 1
ATOM 646 C C . ILE A 1 85 ? -4.983 5.208 6.913 1.00 98.44 85 ILE A C 1
ATOM 648 O O . ILE A 1 85 ? -5.130 6.416 6.734 1.00 98.44 85 ILE A O 1
ATOM 652 N N . VAL A 1 86 ? -5.241 4.634 8.088 1.00 98.00 86 VAL A N 1
ATOM 653 C CA . VAL A 1 86 ? -5.796 5.370 9.232 1.00 98.00 86 VAL A CA 1
ATOM 654 C C . VAL A 1 86 ? -4.790 5.378 10.375 1.00 98.00 86 VAL A C 1
ATOM 656 O O . VAL A 1 86 ? -4.273 4.336 10.769 1.00 98.00 86 VAL A O 1
ATOM 659 N N . SER A 1 87 ? -4.499 6.569 10.904 1.00 97.00 87 SER A N 1
ATOM 660 C CA . SER A 1 87 ? -3.645 6.769 12.079 1.00 97.00 87 SER A CA 1
ATOM 661 C C . SER A 1 87 ? -4.489 7.230 13.262 1.00 97.00 87 SER A C 1
ATOM 663 O O . SER A 1 87 ? -5.102 8.298 13.203 1.00 97.00 87 SER A O 1
ATOM 665 N N . VAL A 1 88 ? -4.512 6.447 14.338 1.00 95.12 88 VAL A N 1
ATOM 666 C CA . VAL A 1 88 ? -5.349 6.696 15.517 1.00 95.12 88 VAL A CA 1
ATOM 667 C C . VAL A 1 88 ? -4.516 6.760 16.791 1.00 95.12 88 VAL A C 1
ATOM 669 O O . VAL A 1 88 ? -3.570 5.995 16.991 1.00 95.12 88 VAL A O 1
ATOM 672 N N . ASP A 1 89 ? -4.877 7.703 17.657 1.00 94.69 89 ASP A N 1
ATOM 673 C CA . ASP A 1 89 ? -4.305 7.817 18.994 1.00 94.69 89 ASP A CA 1
ATOM 674 C C . ASP A 1 89 ? -5.076 6.914 19.952 1.00 94.69 89 ASP A C 1
ATOM 676 O O . ASP A 1 89 ? -6.134 7.278 20.462 1.00 94.69 89 ASP A O 1
ATOM 680 N N . ARG A 1 90 ? -4.592 5.692 20.139 1.00 91.19 90 ARG A N 1
ATOM 681 C CA . ARG A 1 90 ? -5.177 4.742 21.085 1.00 91.19 90 ARG A CA 1
ATOM 682 C C . ARG A 1 90 ? -4.043 3.994 21.785 1.00 91.19 90 ARG A C 1
ATOM 684 O O . ARG A 1 90 ? -3.546 3.000 21.246 1.00 91.19 90 ARG A O 1
ATOM 691 N N . PRO A 1 91 ? -3.615 4.456 22.972 1.00 91.06 91 PRO A N 1
ATOM 692 C CA . PRO A 1 91 ? -2.605 3.767 23.767 1.00 91.06 91 PRO A CA 1
ATOM 693 C C . PRO A 1 91 ? -2.959 2.288 23.986 1.00 91.06 91 PRO A C 1
ATOM 695 O O . PRO A 1 91 ? -4.122 1.940 24.199 1.00 91.06 91 PRO A O 1
ATOM 698 N N . GLY A 1 92 ? -1.963 1.406 23.874 1.00 92.38 92 GLY A N 1
ATOM 699 C CA . GLY A 1 92 ? -2.123 -0.045 24.044 1.00 92.38 92 GLY A CA 1
ATOM 700 C C . GLY A 1 92 ? -2.932 -0.759 22.951 1.00 92.38 92 GLY A C 1
ATOM 701 O O . GLY A 1 92 ? -3.139 -1.965 23.039 1.00 92.38 92 GLY A O 1
ATOM 702 N N . ALA A 1 93 ? -3.410 -0.062 21.913 1.00 94.94 93 ALA A N 1
ATOM 703 C CA . ALA A 1 93 ? -4.183 -0.698 20.845 1.00 94.94 93 ALA A CA 1
ATOM 704 C C . ALA A 1 93 ? -3.366 -1.695 20.021 1.00 94.94 93 ALA A C 1
ATOM 706 O O . ALA A 1 93 ? -3.865 -2.768 19.706 1.00 94.94 93 ALA A O 1
ATOM 707 N N . ALA A 1 94 ? -2.111 -1.370 19.699 1.00 94.00 94 ALA A N 1
ATOM 708 C CA . ALA A 1 94 ? -1.252 -2.273 18.936 1.00 94.00 94 ALA A CA 1
ATOM 709 C C . ALA A 1 94 ? -1.023 -3.606 19.670 1.00 94.00 94 ALA A C 1
ATOM 711 O O . ALA A 1 94 ? -1.133 -4.658 19.048 1.00 94.00 94 ALA A O 1
ATOM 712 N N . ASP A 1 95 ? -0.805 -3.563 20.988 1.00 94.62 95 ASP A N 1
ATOM 713 C CA . ASP A 1 95 ? -0.616 -4.766 21.806 1.00 94.62 95 ASP A CA 1
ATOM 714 C C . ASP A 1 95 ? -1.896 -5.612 21.868 1.00 94.62 95 ASP A C 1
ATOM 716 O O . ASP A 1 95 ? -1.839 -6.834 21.731 1.00 94.62 95 ASP A O 1
ATOM 720 N N . ARG A 1 96 ? -3.067 -4.968 22.006 1.00 96.62 96 ARG A N 1
ATOM 721 C CA . ARG A 1 96 ? -4.374 -5.649 21.961 1.00 96.62 96 ARG A CA 1
ATOM 722 C C . ARG A 1 96 ? -4.618 -6.331 20.614 1.00 96.62 96 ARG A C 1
ATOM 724 O O . ARG A 1 96 ? -5.013 -7.494 20.587 1.00 96.62 96 ARG A O 1
ATOM 731 N N . LEU A 1 97 ? -4.335 -5.644 19.505 1.00 97.12 97 LEU A N 1
ATOM 732 C CA . LEU A 1 97 ? -4.449 -6.222 18.163 1.00 97.12 97 LEU A CA 1
ATOM 733 C C . LEU A 1 97 ? -3.488 -7.399 17.977 1.00 97.12 97 LEU A C 1
ATOM 735 O O . LEU A 1 97 ? -3.913 -8.463 17.532 1.00 97.12 97 LEU A O 1
ATOM 739 N N . GLN A 1 98 ? -2.228 -7.252 18.392 1.00 96.19 98 GLN A N 1
ATOM 740 C CA . GLN A 1 98 ? -1.245 -8.330 18.323 1.00 96.19 98 GLN A CA 1
ATOM 741 C C . GLN A 1 98 ? -1.694 -9.556 19.131 1.00 96.19 98 GLN A C 1
ATOM 743 O O . GLN A 1 98 ? -1.603 -10.678 18.633 1.00 96.19 98 GLN A O 1
ATOM 748 N N . ALA A 1 99 ? -2.222 -9.360 20.343 1.00 97.38 99 ALA A N 1
ATOM 749 C CA . ALA A 1 99 ? -2.764 -10.441 21.167 1.00 97.38 99 ALA A CA 1
ATOM 750 C C . ALA A 1 99 ? -3.962 -11.152 20.506 1.00 97.38 99 ALA A C 1
ATOM 752 O O . ALA A 1 99 ? -4.144 -12.352 20.700 1.00 97.38 99 ALA A O 1
ATOM 753 N N . ALA A 1 100 ? -4.736 -10.443 19.680 1.00 97.62 100 ALA A N 1
ATOM 754 C CA . ALA A 1 100 ? -5.840 -10.989 18.888 1.00 97.62 100 ALA A CA 1
ATOM 755 C C . ALA A 1 100 ? -5.409 -11.583 17.526 1.00 97.62 100 ALA A C 1
ATOM 757 O O . ALA A 1 100 ? -6.264 -11.986 16.726 1.00 97.62 100 ALA A O 1
ATOM 758 N N . GLY A 1 101 ? -4.101 -11.631 17.241 1.00 97.50 101 GLY A N 1
ATOM 759 C CA . GLY A 1 101 ? -3.543 -12.119 15.977 1.00 97.50 101 GLY A CA 1
ATOM 760 C C . GLY A 1 101 ? -3.719 -11.158 14.796 1.00 97.50 101 GLY A C 1
ATOM 7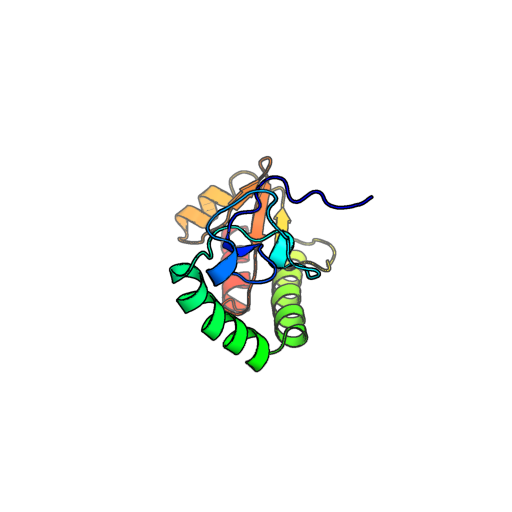61 O O . GLY A 1 101 ? -3.627 -11.583 13.648 1.00 97.50 101 GLY A O 1
ATOM 762 N N . ILE A 1 102 ? -3.990 -9.879 15.062 1.00 97.75 102 ILE A N 1
ATOM 763 C CA . ILE A 1 102 ? -4.212 -8.842 14.054 1.00 97.75 102 ILE A CA 1
ATOM 764 C C . ILE A 1 102 ? -2.939 -8.009 13.893 1.00 97.75 102 ILE A C 1
ATOM 766 O O . ILE A 1 102 ? -2.394 -7.472 14.858 1.00 97.75 102 ILE A O 1
ATOM 770 N N . VAL A 1 103 ? -2.477 -7.864 12.651 1.00 95.38 103 VAL A N 1
ATOM 771 C CA . VAL A 1 103 ? -1.263 -7.105 12.336 1.00 95.38 103 VAL A CA 1
ATOM 772 C C . VAL A 1 103 ? -1.608 -5.642 12.064 1.00 95.38 103 VAL A C 1
ATOM 774 O O . VAL A 1 103 ? -2.271 -5.313 11.085 1.00 95.38 103 VAL A O 1
ATOM 777 N N . GLY A 1 104 ? -1.095 -4.753 12.912 1.00 93.25 104 GLY A N 1
ATOM 778 C CA . GLY A 1 104 ? -1.079 -3.305 12.705 1.00 93.25 104 GLY A CA 1
ATOM 779 C C . GLY A 1 104 ? 0.333 -2.745 12.879 1.00 93.25 104 GLY A C 1
ATOM 780 O O . GLY A 1 104 ? 1.226 -3.419 13.390 1.00 93.25 104 GLY A O 1
ATOM 781 N N . ALA A 1 105 ? 0.560 -1.501 12.461 1.00 94.31 105 ALA A N 1
ATOM 782 C CA . ALA A 1 105 ? 1.839 -0.822 12.671 1.00 94.31 105 ALA A CA 1
ATOM 783 C C . ALA A 1 105 ? 1.716 0.272 13.737 1.00 94.31 105 ALA A C 1
ATOM 785 O O . ALA A 1 105 ? 0.668 0.888 13.878 1.00 94.31 105 ALA A O 1
ATOM 786 N N . VAL A 1 106 ? 2.814 0.587 14.427 1.00 96.00 106 VAL A N 1
ATOM 787 C CA . VAL A 1 106 ? 2.922 1.803 15.252 1.00 96.00 106 VAL A CA 1
ATOM 788 C C . VAL A 1 106 ? 3.846 2.800 14.562 1.00 96.00 106 VAL A C 1
ATOM 790 O O . VAL A 1 106 ? 4.947 2.445 14.126 1.00 96.00 106 VAL A O 1
ATOM 793 N N . ARG A 1 107 ? 3.409 4.054 14.424 1.00 94.69 107 ARG A N 1
ATOM 794 C CA . ARG A 1 107 ? 4.214 5.158 13.876 1.00 94.69 107 ARG A CA 1
ATOM 795 C C . ARG A 1 107 ? 4.004 6.405 14.723 1.00 94.69 107 ARG A C 1
ATOM 797 O O . ARG A 1 107 ? 2.868 6.804 14.945 1.00 94.69 107 ARG A O 1
ATOM 804 N N . ALA A 1 108 ? 5.100 6.990 15.210 1.00 92.31 108 ALA A N 1
ATOM 805 C CA . ALA A 1 108 ? 5.068 8.122 16.142 1.00 92.31 108 ALA A CA 1
ATOM 806 C C . ALA A 1 108 ? 4.138 7.883 17.356 1.00 92.31 108 ALA A C 1
ATOM 808 O O . ALA A 1 108 ? 3.378 8.761 17.744 1.00 92.31 108 ALA A O 1
ATOM 809 N N . GLY A 1 109 ? 4.151 6.663 17.911 1.00 92.00 109 GLY A N 1
ATOM 810 C CA . GLY A 1 109 ? 3.309 6.271 19.051 1.00 92.00 109 GLY A CA 1
ATOM 811 C C . GLY A 1 109 ? 1.831 6.011 18.729 1.00 92.00 109 GLY A C 1
ATOM 812 O O . GLY A 1 109 ? 1.087 5.611 19.615 1.00 92.00 109 GLY A O 1
ATOM 813 N N . ARG A 1 110 ? 1.402 6.189 17.475 1.00 95.75 110 ARG A N 1
ATOM 814 C CA . ARG A 1 110 ? 0.007 6.024 17.041 1.00 95.75 110 ARG A CA 1
ATOM 815 C C . ARG A 1 110 ? -0.188 4.685 16.343 1.00 95.75 110 ARG A C 1
ATOM 817 O O . ARG A 1 110 ? 0.701 4.243 15.606 1.00 95.75 110 ARG A O 1
ATOM 824 N N . LEU A 1 111 ? -1.352 4.066 16.535 1.00 96.50 111 LEU A N 1
ATOM 825 C CA . LEU A 1 111 ? -1.748 2.886 15.767 1.00 96.50 111 LEU A CA 1
ATOM 826 C C . LEU A 1 111 ? -1.994 3.306 14.316 1.00 96.50 111 LEU A C 1
ATOM 828 O O . LEU A 1 111 ? -2.689 4.285 14.058 1.00 96.50 111 LEU A O 1
ATOM 832 N N . ARG A 1 112 ? -1.448 2.541 13.375 1.00 97.56 112 ARG A N 1
ATOM 833 C CA . ARG A 1 112 ? -1.658 2.681 11.939 1.00 97.56 112 ARG A CA 1
ATOM 834 C C . ARG A 1 112 ? -2.232 1.388 11.369 1.00 97.56 112 ARG A C 1
ATOM 836 O O . ARG A 1 112 ? -1.542 0.365 11.362 1.00 97.56 112 ARG A O 1
ATOM 843 N N . THR A 1 113 ? -3.448 1.471 10.843 1.00 97.81 113 THR A N 1
ATOM 844 C CA . THR A 1 113 ? -4.075 0.428 10.020 1.00 97.81 113 THR A CA 1
ATOM 845 C C . THR A 1 113 ? -3.951 0.797 8.543 1.00 97.81 113 THR A C 1
ATOM 847 O O . THR A 1 113 ? -3.754 1.964 8.187 1.00 97.81 113 THR A O 1
ATOM 850 N N . SER A 1 114 ? -3.941 -0.202 7.668 1.00 98.00 114 SER A N 1
ATOM 851 C CA . SER A 1 114 ? -3.812 -0.018 6.221 1.00 98.00 114 SER A CA 1
ATOM 852 C C . SER A 1 114 ? -4.638 -1.097 5.548 1.00 98.00 114 SER A C 1
ATOM 854 O O . SER A 1 114 ? -4.323 -2.275 5.694 1.00 98.00 114 SER A O 1
ATOM 856 N N . TRP A 1 115 ? -5.705 -0.676 4.884 1.00 98.44 115 TRP A N 1
ATOM 857 C CA . TRP A 1 115 ? -6.678 -1.560 4.256 1.00 98.44 115 TRP A CA 1
ATOM 858 C C . TRP A 1 115 ? -6.325 -1.736 2.787 1.00 98.44 115 TRP A C 1
ATOM 860 O O . TRP A 1 115 ? -5.845 -0.793 2.155 1.00 98.44 115 TRP A O 1
ATOM 870 N N . HIS A 1 116 ? -6.514 -2.942 2.268 1.00 98.00 116 HIS A N 1
ATOM 871 C CA . HIS A 1 116 ? -6.304 -3.214 0.854 1.00 98.00 116 HIS A CA 1
ATOM 872 C C . HIS A 1 116 ? -7.309 -4.250 0.330 1.00 98.00 116 HIS A C 1
ATOM 874 O O . HIS A 1 116 ? -8.104 -4.791 1.095 1.00 98.00 116 HIS A O 1
ATOM 880 N N . LEU A 1 117 ? -7.222 -4.586 -0.960 1.00 96.25 117 LEU A N 1
ATOM 881 C CA . LEU A 1 117 ? -8.172 -5.412 -1.714 1.00 96.25 117 LEU A CA 1
ATOM 882 C C . LEU A 1 117 ? -8.454 -6.793 -1.108 1.00 96.25 117 LEU A C 1
ATOM 884 O O . LEU A 1 117 ? -9.450 -7.422 -1.446 1.00 96.25 117 LEU A O 1
ATOM 888 N N . TYR A 1 118 ? -7.554 -7.294 -0.263 1.00 96.62 118 TYR A N 1
ATOM 889 C CA . TYR A 1 118 ? -7.690 -8.585 0.408 1.00 96.62 118 TYR A CA 1
ATOM 890 C C . TYR A 1 118 ? -8.419 -8.496 1.756 1.00 96.62 118 TYR A C 1
ATOM 892 O O . TYR A 1 118 ? -8.636 -9.531 2.378 1.00 96.62 118 TYR A O 1
ATOM 900 N N . ASN A 1 119 ? -8.749 -7.291 2.226 1.00 98.56 119 ASN A N 1
ATOM 901 C CA . ASN A 1 119 ? -9.509 -7.075 3.449 1.00 98.56 119 ASN A CA 1
ATOM 902 C C . ASN A 1 119 ? -11.008 -6.998 3.177 1.00 98.56 119 ASN A C 1
ATOM 904 O O . ASN A 1 119 ? -11.437 -6.631 2.079 1.00 98.56 119 ASN A O 1
ATOM 908 N N . THR A 1 120 ? -11.792 -7.299 4.208 1.00 98.62 120 THR A N 1
ATOM 909 C CA . THR A 1 120 ? -13.257 -7.288 4.156 1.00 98.62 120 THR A CA 1
ATOM 910 C C . THR A 1 120 ? -13.870 -6.416 5.250 1.00 98.62 120 THR A C 1
ATOM 912 O O . THR A 1 120 ? -13.180 -5.945 6.159 1.00 98.62 120 THR A O 1
ATOM 915 N N . ASP A 1 121 ? -15.187 -6.212 5.183 1.00 98.62 121 ASP A N 1
ATOM 916 C CA . ASP A 1 121 ? -15.936 -5.550 6.255 1.00 98.62 121 ASP A CA 1
ATOM 917 C C . ASP A 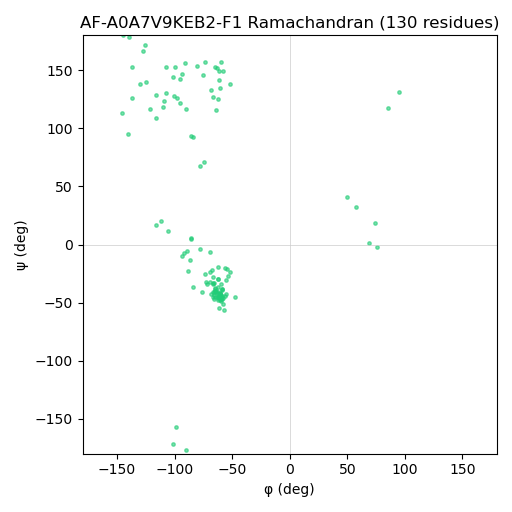1 121 ? -15.822 -6.317 7.585 1.00 98.62 121 ASP A C 1
ATOM 919 O O . ASP A 1 121 ? -15.728 -5.691 8.641 1.00 98.62 121 ASP A O 1
ATOM 923 N N . GLU A 1 122 ? -15.747 -7.656 7.554 1.00 98.62 122 GLU A N 1
ATOM 924 C CA . GLU A 1 122 ? -15.559 -8.459 8.770 1.00 98.62 122 GLU A CA 1
ATOM 925 C C . GLU A 1 122 ? -14.189 -8.231 9.422 1.00 98.62 122 GLU A C 1
ATOM 927 O O . GLU A 1 122 ? -14.081 -8.267 10.649 1.00 98.62 122 GLU A O 1
ATOM 932 N N . ASP A 1 123 ? -13.140 -7.965 8.633 1.00 98.62 123 ASP A N 1
ATOM 933 C CA . ASP A 1 123 ? -11.838 -7.579 9.187 1.00 98.62 123 ASP A CA 1
ATOM 934 C C . ASP A 1 123 ? -11.941 -6.247 9.939 1.00 98.62 123 ASP A C 1
ATOM 936 O O . ASP A 1 123 ? -11.365 -6.100 11.019 1.00 98.62 123 ASP A O 1
ATOM 940 N N . VAL A 1 124 ? -12.684 -5.277 9.390 1.00 98.62 124 VAL A N 1
ATOM 941 C CA . VAL A 1 124 ? -12.914 -3.980 10.044 1.00 98.62 124 VAL A CA 1
ATOM 942 C C . VAL A 1 124 ? -13.651 -4.171 11.364 1.00 98.62 124 VAL A C 1
ATOM 944 O O . VAL A 1 124 ? -13.215 -3.637 12.386 1.00 98.62 124 VAL A O 1
ATOM 947 N N . ASP A 1 125 ? -14.719 -4.963 11.355 1.00 98.50 125 ASP A N 1
ATOM 948 C CA . ASP A 1 125 ? -15.528 -5.236 12.543 1.00 98.50 125 ASP A CA 1
ATOM 949 C C . ASP A 1 125 ? -14.696 -5.934 13.624 1.00 98.50 125 ASP A C 1
ATOM 951 O O . ASP A 1 125 ? -14.660 -5.486 14.769 1.00 98.50 125 ASP A O 1
ATOM 955 N N . ARG A 1 126 ? -13.898 -6.940 13.243 1.00 98.31 126 ARG A N 1
ATOM 956 C CA . ARG A 1 126 ? -12.984 -7.628 14.163 1.00 98.31 126 ARG A CA 1
ATOM 957 C C . ARG A 1 126 ? -11.968 -6.674 14.794 1.00 98.31 126 ARG A C 1
ATOM 959 O O . ARG A 1 126 ? -11.626 -6.826 15.967 1.00 98.31 126 ARG A O 1
ATOM 966 N N . VAL A 1 127 ? -11.444 -5.712 14.034 1.00 98.12 127 VAL A N 1
ATOM 967 C CA . VAL A 1 127 ? -10.531 -4.698 14.581 1.00 98.12 127 VAL A CA 1
ATOM 968 C C . VAL A 1 127 ? -11.268 -3.795 15.568 1.00 98.12 127 VAL A C 1
ATOM 970 O O . VAL A 1 127 ? -10.736 -3.540 16.647 1.00 98.12 127 VAL A O 1
ATOM 973 N N . LEU A 1 128 ? -12.469 -3.320 15.231 1.00 98.00 128 LEU A N 1
ATOM 974 C CA . LEU A 1 128 ? -13.262 -2.457 16.109 1.00 98.00 128 LEU A CA 1
ATOM 975 C C . LEU A 1 128 ? -13.614 -3.154 17.429 1.00 98.00 128 LEU A C 1
ATOM 977 O O . LEU A 1 128 ? -13.428 -2.551 18.485 1.00 98.00 128 LEU A O 1
ATOM 981 N N . ASP A 1 129 ? -13.996 -4.431 17.383 1.00 97.94 129 ASP A N 1
ATOM 982 C CA . ASP A 1 129 ? -14.301 -5.238 18.570 1.00 97.94 129 ASP A CA 1
ATOM 983 C C . ASP A 1 129 ? -13.112 -5.345 19.534 1.00 97.94 129 ASP A C 1
ATOM 985 O O . ASP A 1 129 ? -13.275 -5.282 20.750 1.00 97.94 129 ASP A O 1
ATOM 989 N N . VAL A 1 130 ? -11.888 -5.472 19.009 1.00 97.38 130 VAL A N 1
ATOM 990 C CA . VAL A 1 130 ? -10.667 -5.516 19.835 1.00 97.38 130 VAL A CA 1
ATOM 991 C C . VAL A 1 130 ? -10.312 -4.136 20.410 1.00 97.38 130 VAL A C 1
ATOM 993 O O . VAL A 1 130 ? -9.624 -4.037 21.435 1.00 97.38 130 VAL A O 1
ATOM 996 N N . LEU A 1 131 ? -10.738 -3.057 19.747 1.00 94.56 131 LEU A N 1
ATOM 997 C CA . LEU A 1 131 ? -10.438 -1.682 20.149 1.00 94.56 131 LEU A CA 1
ATOM 998 C C . LEU A 1 131 ? -11.441 -1.072 21.130 1.00 94.56 131 LEU A C 1
ATOM 1000 O O . LEU A 1 131 ? -11.029 -0.132 21.833 1.00 94.56 131 LEU A O 1
ATOM 1004 N N . ALA A 1 132 ? -12.673 -1.590 21.177 1.00 86.69 132 ALA A N 1
ATOM 1005 C CA . ALA A 1 132 ? -13.676 -1.278 22.197 1.00 86.69 132 ALA A CA 1
ATOM 1006 C C . ALA A 1 132 ? -13.062 -1.326 23.609 1.00 86.69 132 ALA A C 1
ATOM 1008 O O . ALA A 1 132 ? -13.284 -0.347 24.360 1.00 86.69 132 ALA A O 1
#

Foldseek 3Di:
DDDDLPQFDLQQACDSVVQHDDDDRHGRPDPSVNDDPDPVVVVVVVVVVVVVCVVCDPVNFQCVLLVLVQLLCVLVVHDRDSFSKDWAQAQCLCVLCVVVVHDWDADPNTTIDGGTPPDDNVSSVVSSVSRD

pLDDT: mean 94.29, std 5.26, range [59.22, 98.88]

Solvent-accessible surface area (backbone atoms only — not comparable to full-atom values): 7793 Å² total; per-residue (Å²): 138,83,90,74,58,86,71,47,39,39,57,4,20,61,50,43,89,72,36,77,64,71,86,76,84,57,55,26,94,54,76,53,23,63,31,44,79,77,64,66,75,57,50,69,57,47,54,62,51,49,54,50,48,62,73,69,28,67,69,55,46,49,53,50,14,26,47,50,31,33,53,46,26,52,79,68,77,41,78,78,70,94,46,30,58,48,78,42,91,48,87,70,42,59,60,46,33,48,76,72,74,40,92,66,46,76,56,97,85,20,34,34,49,74,49,45,88,90,61,52,71,66,56,41,50,54,51,50,67,68,65,108

Secondary structure (DSSP, 8-state):
-PPP-TT--GGGBSSTTTTTSSSSP-B-SSGGGG--S--HHHHHHHHHHHHHHHHH-HHHHHHHHHHHHHHHHHHTTPPP-S-SEEEE--TTHHHHHHHTT---EEETTEEEEE--TT--HHHHHHHHHHH-

Nearest PDB structures (foldseek):
  4a72-assembly2_C  TM=6.952E-01  e=9.267E-01  Chromobacterium violaceum
  4w1v-assembly1_A  TM=6.388E-01  e=1.336E+00  Mycobacterium tuberculosis CDC1551
  4cxq-assembly1_B  TM=6.369E-01  e=1.257E+00  Mycobacterium tuberculosis
  1qj3-assembly1_B  TM=6.455E-01  e=4.254E+00  Escherichia coli BL21(DE3)
  1mgv-assembly1_B  TM=6.279E-01  e=4.002E+00  Escherichia coli

Radius of gyration: 22.05 Å; Cα contacts (8 Å, |Δi|>4): 152; chains: 1; bounding box: 52×34×50 Å

Sequence (132 aa):
ERVVPAAAGWYAAQDVHRGYFGPPLRLASEARRLDTSPAWFSWVGTAPALELVERIGVPAIHEHDVGLANRFRAGLELPAGDSAIVSVDRPGAADRLQAAGIVGAVRAGRLRTSWHLYNTDEDVDRVLDVLA